Protein AF-A0A7J4S2J1-F1 (afdb_monomer)

Mean predicted aligned error: 14.47 Å

Radius of gyration: 23.22 Å; Cα contacts (8 Å, |Δi|>4): 327; chains: 1; bounding box: 45×34×64 Å

Structure (mmCIF, N/CA/C/O backbone):
data_AF-A0A7J4S2J1-F1
#
_entry.id   AF-A0A7J4S2J1-F1
#
loop_
_atom_site.group_PDB
_atom_site.id
_atom_site.type_symbol
_atom_site.label_atom_id
_atom_site.label_alt_id
_atom_site.label_comp_id
_atom_site.label_asym_id
_atom_site.label_entity_id
_atom_site.label_seq_id
_atom_site.pdbx_PDB_ins_code
_atom_site.Cartn_x
_atom_site.Cartn_y
_atom_site.Cartn_z
_atom_site.occupancy
_atom_site.B_iso_or_equiv
_atom_site.auth_seq_id
_atom_site.auth_comp_id
_atom_site.auth_asym_id
_atom_site.auth_atom_id
_atom_site.pdbx_PDB_model_num
ATOM 1 N N . SER A 1 1 ? 6.326 13.596 -25.723 1.00 47.34 1 SER A N 1
ATOM 2 C CA . SER A 1 1 ? 7.152 12.386 -25.537 1.00 47.34 1 SER A CA 1
ATOM 3 C C . SER A 1 1 ? 6.745 11.373 -26.594 1.00 47.34 1 SER A C 1
ATOM 5 O O . SER A 1 1 ? 5.550 11.258 -26.833 1.00 47.34 1 SER A O 1
ATOM 7 N N . GLY A 1 2 ? 7.698 10.746 -27.287 1.00 61.19 2 GLY A N 1
ATOM 8 C CA . GLY A 1 2 ? 7.455 9.818 -28.402 1.00 61.19 2 GLY A CA 1
ATOM 9 C C . GLY A 1 2 ? 8.085 8.447 -28.150 1.00 61.19 2 GLY A C 1
ATOM 10 O O . GLY A 1 2 ? 8.801 8.272 -27.164 1.00 61.19 2 GLY A O 1
ATOM 11 N N . PHE A 1 3 ? 7.822 7.493 -29.044 1.00 68.56 3 PHE A N 1
ATOM 12 C CA . PHE A 1 3 ? 8.439 6.166 -29.019 1.00 68.56 3 PHE A CA 1
ATOM 13 C C . PHE A 1 3 ? 9.968 6.290 -29.042 1.00 68.56 3 PHE A C 1
ATOM 15 O O . PHE A 1 3 ? 10.526 7.066 -29.821 1.00 68.56 3 PHE A O 1
ATOM 22 N N . LYS A 1 4 ? 10.647 5.558 -28.160 1.00 82.75 4 LYS A N 1
ATOM 23 C CA . LYS A 1 4 ? 12.107 5.535 -28.077 1.00 82.75 4 LYS A CA 1
ATOM 24 C C . LYS A 1 4 ? 12.566 4.081 -28.054 1.00 82.75 4 LYS A C 1
ATOM 26 O O . LYS A 1 4 ? 12.124 3.322 -27.200 1.00 82.75 4 LYS A O 1
ATOM 31 N N . GLU A 1 5 ? 13.498 3.747 -28.934 1.00 88.38 5 GLU A N 1
ATOM 32 C CA . GLU A 1 5 ? 14.041 2.398 -29.098 1.00 88.38 5 GLU A CA 1
ATOM 33 C C . GLU A 1 5 ? 15.490 2.329 -28.596 1.00 88.38 5 GLU A C 1
ATOM 35 O O . GLU A 1 5 ? 16.204 3.336 -28.542 1.00 88.38 5 GLU A O 1
ATOM 40 N N . SER A 1 6 ? 15.930 1.153 -28.157 1.00 90.69 6 SER A N 1
ATOM 41 C CA . SER A 1 6 ? 17.314 0.883 -27.755 1.00 90.69 6 SER A CA 1
ATOM 42 C C . SER A 1 6 ? 17.647 -0.567 -28.089 1.00 90.69 6 SER A C 1
ATOM 44 O O . SER A 1 6 ? 16.802 -1.442 -27.928 1.00 90.69 6 SER A O 1
ATOM 46 N N . ILE A 1 7 ? 18.858 -0.810 -28.592 1.00 92.44 7 ILE A N 1
ATOM 47 C CA . ILE A 1 7 ? 19.283 -2.113 -29.118 1.00 92.44 7 ILE A CA 1
ATOM 48 C C . ILE A 1 7 ? 20.546 -2.557 -28.382 1.00 92.44 7 ILE A C 1
ATOM 50 O O . ILE A 1 7 ? 21.471 -1.768 -28.203 1.00 92.44 7 ILE A O 1
ATOM 54 N N . GLY A 1 8 ? 20.590 -3.836 -28.007 1.00 92.81 8 GLY A N 1
ATOM 55 C CA . GLY A 1 8 ? 21.697 -4.443 -27.268 1.00 92.81 8 GLY A CA 1
ATOM 56 C C . GLY A 1 8 ? 21.463 -4.441 -25.757 1.00 92.81 8 GLY A C 1
ATOM 57 O O . GLY A 1 8 ? 20.899 -3.496 -25.211 1.00 92.81 8 GLY A O 1
ATOM 58 N N . SER A 1 9 ? 21.899 -5.511 -25.084 1.00 88.81 9 SER A N 1
ATOM 59 C CA . SER A 1 9 ? 21.662 -5.729 -23.648 1.00 88.81 9 SER A CA 1
ATOM 60 C C . SER A 1 9 ? 22.134 -4.561 -22.793 1.00 88.81 9 SER A C 1
ATOM 62 O O . SER A 1 9 ? 21.388 -4.097 -21.939 1.00 88.81 9 SER A O 1
ATOM 64 N N . ASP A 1 10 ? 23.336 -4.058 -23.062 1.00 92.62 10 ASP A N 1
ATOM 65 C CA . ASP A 1 10 ? 23.983 -3.052 -22.220 1.00 92.62 10 ASP A CA 1
ATOM 66 C C . ASP A 1 10 ? 23.285 -1.697 -22.359 1.00 92.62 10 ASP A C 1
ATOM 68 O O . ASP A 1 10 ? 23.007 -1.028 -21.369 1.00 92.62 10 ASP A O 1
ATOM 72 N N . ALA A 1 11 ? 22.917 -1.321 -23.588 1.00 89.81 11 ALA A N 1
ATOM 73 C CA . ALA A 1 11 ? 22.179 -0.089 -23.850 1.00 89.81 11 ALA A CA 1
ATOM 74 C C . ALA A 1 11 ? 20.754 -0.141 -23.279 1.00 89.81 11 ALA A C 1
ATOM 76 O O . ALA A 1 11 ? 20.254 0.861 -22.768 1.00 89.81 11 ALA A O 1
ATOM 77 N N . VAL A 1 12 ? 20.098 -1.304 -23.351 1.00 89.94 12 VAL A N 1
ATOM 78 C CA . VAL A 1 12 ? 18.770 -1.516 -22.760 1.00 89.94 12 VAL A CA 1
ATOM 79 C C . VAL A 1 12 ? 18.841 -1.474 -21.2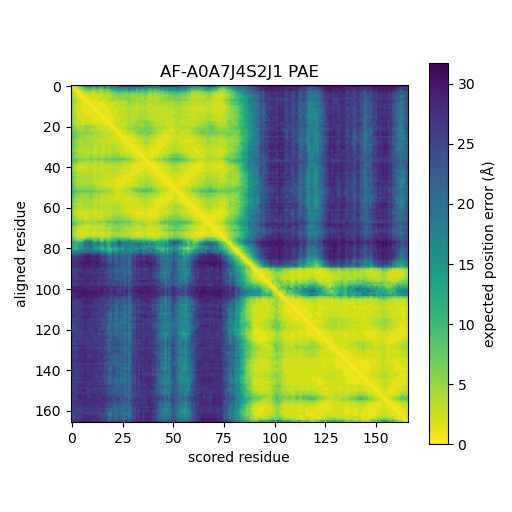31 1.00 89.94 12 VAL A C 1
ATOM 81 O O . VAL A 1 12 ? 18.017 -0.801 -20.617 1.00 89.94 12 VAL A O 1
ATOM 84 N N . ALA A 1 13 ? 19.832 -2.123 -20.616 1.00 89.00 13 ALA A N 1
ATOM 85 C CA . ALA A 1 13 ? 20.032 -2.114 -19.167 1.00 89.00 13 ALA A CA 1
ATOM 86 C C . ALA A 1 13 ? 20.345 -0.706 -18.643 1.00 89.00 13 ALA A C 1
ATOM 88 O O . ALA A 1 13 ? 19.628 -0.215 -17.779 1.00 89.00 13 ALA A O 1
ATOM 89 N N . ALA A 1 14 ? 21.317 -0.006 -19.239 1.00 88.56 14 ALA A N 1
ATOM 90 C CA . ALA A 1 14 ? 21.668 1.361 -18.847 1.00 88.56 14 ALA A CA 1
ATOM 91 C C . ALA A 1 14 ? 20.473 2.321 -18.961 1.00 88.56 14 ALA A C 1
ATOM 93 O O . ALA A 1 14 ? 20.292 3.233 -18.155 1.00 88.56 14 ALA A O 1
ATOM 94 N N . ARG A 1 15 ? 19.615 2.106 -19.962 1.00 87.06 15 ARG A N 1
ATOM 95 C CA . ARG A 1 15 ? 18.384 2.873 -20.114 1.00 87.06 15 ARG A CA 1
ATOM 96 C C . ARG A 1 15 ? 17.371 2.577 -19.012 1.00 87.06 15 ARG A C 1
ATOM 98 O O . ARG A 1 15 ? 16.774 3.520 -18.500 1.00 87.06 15 ARG A O 1
ATOM 105 N N . LEU A 1 16 ? 17.164 1.305 -18.679 1.00 84.44 16 LEU A N 1
ATOM 106 C CA . LEU A 1 16 ? 16.294 0.902 -17.574 1.00 84.44 16 LEU A CA 1
ATOM 107 C C . LEU A 1 16 ? 16.788 1.510 -16.257 1.00 84.44 16 LEU A C 1
ATOM 109 O O . LEU A 1 16 ? 16.002 2.120 -15.544 1.00 84.44 16 LEU A O 1
ATOM 113 N N . GLU A 1 17 ? 18.090 1.422 -15.986 1.00 85.56 17 GLU A N 1
ATOM 114 C CA . GLU A 1 17 ? 18.735 2.020 -14.812 1.00 85.56 17 GLU A CA 1
ATOM 115 C C . GLU A 1 17 ? 18.543 3.541 -14.761 1.00 85.56 17 GLU A C 1
ATOM 117 O O . GLU A 1 17 ? 18.239 4.085 -13.704 1.00 85.56 17 GLU A O 1
ATOM 122 N N . SER A 1 18 ? 18.640 4.230 -15.905 1.00 86.12 18 SER A N 1
ATOM 123 C CA . SER A 1 18 ? 18.487 5.691 -15.962 1.00 86.12 18 SER A CA 1
ATOM 124 C C . SER A 1 18 ? 17.121 6.204 -15.502 1.00 86.12 18 SER A C 1
ATOM 126 O O . SER A 1 18 ? 17.018 7.364 -15.117 1.00 86.12 18 SER A O 1
ATOM 128 N N . TRP A 1 19 ? 16.074 5.373 -15.537 1.00 82.56 19 TRP A N 1
ATOM 129 C CA . TRP A 1 19 ? 14.754 5.772 -15.044 1.00 82.56 19 TRP A CA 1
ATOM 130 C C . TRP A 1 19 ? 14.664 5.818 -13.527 1.00 82.56 19 TRP A C 1
ATOM 132 O O . TRP A 1 19 ? 13.828 6.542 -13.013 1.00 82.56 19 TRP A O 1
ATOM 142 N N . PHE A 1 20 ? 15.538 5.087 -12.841 1.00 83.12 20 PHE A N 1
ATOM 143 C CA . PHE A 1 20 ? 15.579 4.993 -11.384 1.00 83.12 20 PHE A CA 1
ATOM 144 C C . PHE A 1 20 ? 16.738 5.803 -10.791 1.00 83.12 20 PHE A C 1
ATOM 146 O O . PHE A 1 20 ? 17.037 5.685 -9.608 1.00 83.12 20 PHE A O 1
ATOM 153 N N . ALA A 1 21 ? 17.432 6.600 -11.611 1.00 83.62 21 ALA A N 1
ATOM 154 C CA . ALA A 1 21 ? 18.676 7.262 -11.228 1.00 83.62 21 ALA A CA 1
ATOM 155 C C . ALA A 1 21 ? 18.498 8.366 -10.171 1.00 83.62 21 ALA A C 1
ATOM 157 O O . ALA A 1 21 ? 19.474 8.749 -9.531 1.00 83.62 21 ALA A O 1
ATOM 158 N N . GLU A 1 22 ? 17.280 8.889 -10.009 1.00 82.69 22 GLU A N 1
ATOM 159 C CA . GLU A 1 22 ? 16.962 9.912 -9.005 1.00 82.69 22 GLU A CA 1
ATOM 160 C C . GLU A 1 22 ? 16.615 9.307 -7.634 1.00 82.69 22 GLU A C 1
ATOM 162 O O . GLU A 1 22 ? 16.720 9.996 -6.620 1.00 82.69 22 GLU A O 1
ATOM 167 N N . ALA A 1 23 ? 16.256 8.019 -7.583 1.00 85.00 23 ALA A N 1
ATOM 168 C CA . ALA A 1 23 ? 15.966 7.322 -6.338 1.00 85.00 23 ALA A CA 1
ATOM 169 C C . ALA A 1 23 ? 17.267 6.977 -5.589 1.00 85.00 23 ALA A C 1
ATOM 171 O O . ALA A 1 23 ? 18.216 6.437 -6.158 1.00 85.00 23 ALA A O 1
ATOM 172 N N . GLU A 1 24 ? 17.301 7.228 -4.279 1.00 89.62 24 GLU A N 1
ATOM 173 C CA . GLU A 1 24 ? 18.374 6.745 -3.399 1.00 89.62 24 GLU A CA 1
ATOM 174 C C . GLU A 1 24 ? 18.262 5.228 -3.190 1.00 89.62 24 GLU A C 1
ATOM 176 O O . GLU A 1 24 ? 19.262 4.518 -3.046 1.00 89.62 24 GLU A O 1
ATOM 181 N N . ARG A 1 25 ? 17.027 4.715 -3.165 1.00 87.44 25 ARG A N 1
ATOM 182 C CA . ARG A 1 25 ? 16.739 3.299 -2.947 1.00 87.44 25 ARG A CA 1
ATOM 183 C C . ARG A 1 25 ? 15.556 2.850 -3.788 1.00 87.44 25 ARG A C 1
ATOM 185 O O . ARG A 1 25 ? 14.534 3.520 -3.827 1.00 87.44 25 ARG A O 1
ATOM 192 N N . LEU A 1 26 ? 15.685 1.660 -4.365 1.00 87.31 26 LEU A N 1
ATOM 193 C CA . LEU A 1 26 ? 14.640 0.986 -5.128 1.00 87.31 26 LEU A CA 1
ATOM 194 C C . LEU A 1 26 ? 14.347 -0.383 -4.501 1.00 87.31 26 LEU A C 1
ATOM 196 O O . LEU A 1 26 ? 15.219 -1.256 -4.480 1.00 87.31 26 LEU A O 1
ATOM 200 N N . THR A 1 27 ? 13.122 -0.596 -4.023 1.00 87.88 27 THR A N 1
ATOM 201 C CA . THR A 1 27 ? 12.689 -1.878 -3.444 1.00 87.88 27 THR A CA 1
ATOM 202 C C . THR A 1 27 ? 11.652 -2.545 -4.339 1.00 87.88 27 THR A C 1
ATOM 204 O O . THR A 1 27 ? 10.629 -1.955 -4.666 1.00 87.88 27 THR A O 1
ATOM 207 N N . VAL A 1 28 ? 11.855 -3.814 -4.706 1.00 89.25 28 VAL A N 1
ATOM 208 C CA . VAL A 1 28 ? 10.821 -4.587 -5.418 1.00 89.25 28 VAL A CA 1
ATOM 209 C C . VAL A 1 28 ? 9.747 -5.037 -4.426 1.00 89.25 28 VAL A C 1
ATOM 211 O O . VAL A 1 28 ? 9.976 -5.944 -3.629 1.00 89.25 28 VAL A O 1
ATOM 214 N N . VAL A 1 29 ? 8.557 -4.445 -4.517 1.00 88.62 29 VAL A N 1
ATOM 215 C CA . VAL A 1 29 ? 7.400 -4.759 -3.662 1.00 88.62 29 VAL A CA 1
ATOM 216 C C . VAL A 1 29 ? 6.671 -6.005 -4.155 1.00 88.62 29 VAL A C 1
ATOM 218 O O . VAL A 1 29 ? 6.260 -6.862 -3.374 1.00 88.62 29 VAL A O 1
ATOM 221 N N . SER A 1 30 ? 6.489 -6.129 -5.471 1.00 85.75 30 SER A N 1
ATOM 222 C CA . SER A 1 30 ? 5.849 -7.305 -6.059 1.00 85.75 30 SER A CA 1
ATOM 223 C C . SER A 1 30 ? 6.325 -7.558 -7.481 1.00 85.75 30 SER A C 1
ATOM 225 O O . SER A 1 30 ? 6.736 -6.639 -8.189 1.00 85.75 30 SER A O 1
ATOM 227 N N . LYS A 1 31 ? 6.246 -8.821 -7.902 1.00 92.06 31 LYS A N 1
ATOM 228 C CA . LYS A 1 31 ? 6.533 -9.247 -9.270 1.00 92.06 31 LYS A CA 1
ATOM 229 C C . LYS A 1 31 ? 5.529 -10.296 -9.716 1.00 92.06 31 LYS A C 1
ATOM 231 O O . LYS A 1 31 ? 5.184 -11.198 -8.950 1.00 92.06 31 LYS A O 1
ATOM 236 N N . LYS A 1 32 ? 5.092 -10.204 -10.965 1.00 92.19 32 LYS A N 1
ATOM 237 C CA . LYS A 1 32 ? 4.205 -11.177 -11.596 1.00 92.19 32 LYS A CA 1
ATOM 238 C C . LYS A 1 32 ? 4.668 -11.434 -13.019 1.00 92.19 32 LYS A C 1
ATOM 240 O O . LYS A 1 32 ? 4.985 -10.509 -13.755 1.00 92.19 32 LYS A O 1
ATOM 245 N N . VAL A 1 33 ? 4.675 -12.703 -13.404 1.00 94.81 33 VAL A N 1
ATOM 246 C CA . VAL A 1 33 ? 4.931 -13.125 -14.781 1.00 94.81 33 VAL A CA 1
ATOM 247 C C . VAL A 1 33 ? 3.707 -13.882 -15.266 1.00 94.81 33 VAL A C 1
ATOM 249 O O . VAL A 1 33 ? 3.167 -14.728 -14.554 1.00 94.81 33 VAL A O 1
ATOM 252 N N . SER A 1 34 ? 3.239 -13.548 -16.461 1.00 94.62 34 SER A N 1
ATOM 253 C CA . SER A 1 34 ? 2.116 -14.220 -17.113 1.00 94.62 34 SER A CA 1
ATOM 254 C C . SER A 1 34 ? 2.352 -14.308 -18.615 1.00 94.62 34 SER A C 1
ATOM 256 O O . SER A 1 34 ? 3.123 -13.529 -19.165 1.00 94.62 34 SER A O 1
ATOM 258 N N . HIS A 1 35 ? 1.700 -15.255 -19.281 1.00 93.19 35 HIS A N 1
ATOM 259 C CA . HIS A 1 35 ? 1.719 -15.332 -20.739 1.00 93.19 35 HIS A CA 1
ATOM 260 C C . HIS A 1 35 ? 0.606 -14.469 -21.329 1.00 93.19 35 HIS A C 1
ATOM 262 O O . HIS A 1 35 ? -0.532 -14.510 -20.859 1.00 93.19 35 HIS A O 1
ATOM 268 N N . VAL A 1 36 ? 0.933 -13.725 -22.383 1.00 91.19 36 VAL A N 1
ATOM 269 C CA . VAL A 1 36 ? -0.030 -13.031 -23.238 1.00 91.19 36 VAL A CA 1
ATOM 270 C C . VAL A 1 36 ? 0.313 -13.406 -24.672 1.00 91.19 36 VAL A C 1
ATOM 272 O O . VAL A 1 36 ? 1.273 -12.891 -25.240 1.00 91.19 36 VAL A O 1
ATOM 275 N N . SER A 1 37 ? -0.454 -14.345 -25.234 1.00 90.38 37 SER A N 1
ATOM 276 C CA . SER A 1 37 ? -0.109 -15.010 -26.497 1.00 90.38 37 SER A CA 1
ATOM 277 C C . SER A 1 37 ? 1.278 -15.682 -26.402 1.00 90.38 37 SER A C 1
ATOM 279 O O . SER A 1 37 ? 1.551 -16.435 -25.468 1.00 90.38 37 SER A O 1
ATOM 281 N N . ASP A 1 38 ? 2.150 -15.396 -27.356 1.00 89.75 38 ASP A N 1
ATOM 282 C CA . ASP A 1 38 ? 3.527 -15.843 -27.528 1.00 89.75 38 ASP A CA 1
ATOM 283 C C . ASP A 1 38 ? 4.544 -15.015 -26.725 1.00 89.75 38 ASP A C 1
ATOM 285 O O . ASP A 1 38 ? 5.741 -15.294 -26.763 1.00 89.75 38 ASP A O 1
ATOM 289 N N . ARG 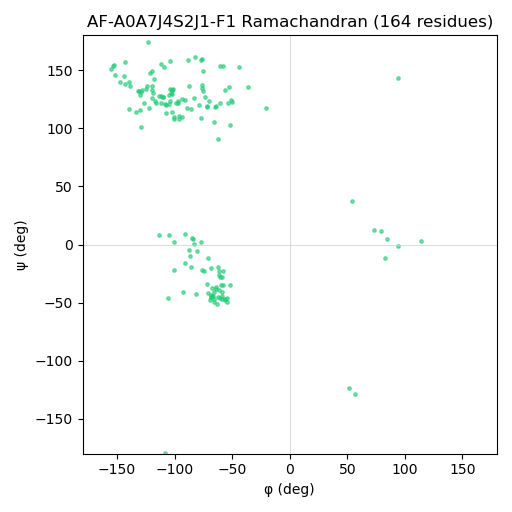A 1 39 ? 4.082 -14.016 -25.964 1.00 94.31 39 ARG A N 1
ATOM 290 C CA . ARG A 1 39 ? 4.931 -13.106 -25.188 1.00 94.31 39 ARG A CA 1
ATOM 291 C C . ARG A 1 39 ? 4.765 -13.315 -23.689 1.00 94.31 39 ARG A C 1
ATOM 293 O O . ARG A 1 39 ? 3.718 -13.755 -23.206 1.00 94.31 39 ARG A O 1
ATOM 300 N N . LEU A 1 40 ? 5.795 -12.949 -22.932 1.00 95.19 40 LEU A N 1
ATOM 301 C CA . LEU A 1 40 ? 5.710 -12.844 -21.479 1.00 95.19 40 LEU A CA 1
ATOM 302 C C . LEU A 1 40 ? 5.310 -11.427 -21.088 1.00 95.19 40 LEU A C 1
ATOM 304 O O . LEU A 1 40 ? 6.009 -10.480 -21.425 1.00 95.19 40 LEU A O 1
ATOM 308 N N . ARG A 1 41 ? 4.235 -11.278 -20.319 1.00 93.94 41 ARG A N 1
ATOM 309 C CA . ARG A 1 41 ? 3.974 -10.063 -19.551 1.00 93.94 41 ARG A CA 1
ATOM 310 C C . ARG A 1 41 ? 4.696 -10.172 -18.214 1.00 93.94 41 ARG A C 1
ATOM 312 O O . ARG A 1 41 ? 4.369 -11.045 -17.404 1.00 93.94 41 ARG A O 1
ATOM 319 N N . VAL A 1 42 ? 5.651 -9.283 -17.990 1.00 93.44 42 VAL A N 1
ATOM 320 C CA . VAL A 1 42 ? 6.371 -9.115 -16.730 1.00 93.44 42 VAL A CA 1
ATOM 321 C C . VAL A 1 42 ? 5.890 -7.823 -16.089 1.00 93.44 42 VAL A C 1
ATOM 323 O O . VAL A 1 42 ? 6.009 -6.754 -16.675 1.00 93.44 42 VAL A O 1
ATOM 326 N N . GLN A 1 43 ? 5.335 -7.942 -14.891 1.00 91.69 43 GLN A N 1
ATOM 327 C CA . GLN A 1 43 ? 4.746 -6.836 -14.156 1.00 91.69 43 GLN A CA 1
ATOM 328 C C . GLN A 1 43 ? 5.490 -6.680 -12.830 1.00 91.69 43 GLN A C 1
ATOM 330 O O . GLN A 1 43 ? 5.616 -7.648 -12.071 1.00 91.69 43 GLN A O 1
ATOM 335 N N . TYR A 1 44 ? 5.987 -5.478 -12.560 1.00 88.94 44 TYR A N 1
ATOM 336 C CA . TYR A 1 44 ? 6.695 -5.136 -11.330 1.00 88.94 44 TYR A CA 1
ATOM 337 C C . TYR A 1 44 ? 5.977 -4.019 -10.585 1.00 88.94 44 TYR A C 1
ATOM 339 O O . TYR A 1 44 ? 5.374 -3.140 -11.197 1.00 88.94 44 TYR A O 1
ATOM 347 N N . ARG A 1 45 ? 6.090 -4.045 -9.256 1.00 88.88 45 ARG A N 1
ATOM 348 C CA . ARG A 1 45 ? 5.879 -2.867 -8.416 1.00 88.88 45 ARG A CA 1
ATOM 349 C C . ARG A 1 45 ? 7.153 -2.543 -7.663 1.00 88.88 45 ARG A C 1
ATOM 351 O O . ARG A 1 45 ? 7.706 -3.444 -7.023 1.00 88.88 45 ARG A O 1
ATOM 358 N N . PHE A 1 46 ? 7.565 -1.288 -7.724 1.00 87.44 46 PHE A N 1
ATOM 359 C CA . PHE A 1 46 ? 8.739 -0.762 -7.046 1.00 87.44 46 PHE A CA 1
ATOM 360 C C . PHE A 1 46 ? 8.333 0.321 -6.056 1.00 87.44 46 PHE A C 1
ATOM 362 O O . PHE A 1 46 ? 7.430 1.090 -6.357 1.00 87.44 46 PHE A O 1
ATOM 369 N N . ASP A 1 47 ? 8.999 0.361 -4.912 1.00 86.62 47 ASP A N 1
ATOM 370 C CA . ASP A 1 47 ? 8.983 1.500 -4.000 1.00 86.62 47 ASP A CA 1
ATOM 371 C C . ASP A 1 47 ? 10.296 2.262 -4.188 1.00 86.62 47 ASP A C 1
ATOM 373 O O . ASP A 1 47 ? 11.380 1.700 -3.975 1.00 86.62 47 ASP A O 1
ATOM 377 N N . GLU A 1 48 ? 10.195 3.488 -4.689 1.00 86.56 48 GLU A N 1
ATOM 378 C CA . GLU A 1 48 ? 11.311 4.408 -4.882 1.00 86.56 48 GLU A CA 1
ATOM 379 C C . GLU A 1 48 ? 11.378 5.357 -3.701 1.00 86.56 48 GLU A C 1
ATOM 381 O O . GLU A 1 48 ? 10.420 6.074 -3.449 1.00 86.56 48 GLU A O 1
ATOM 386 N N . HIS A 1 49 ? 12.507 5.380 -2.996 1.00 83.12 49 HIS A N 1
ATOM 387 C CA . HIS A 1 49 ? 12.765 6.377 -1.961 1.00 83.12 49 HIS A CA 1
ATOM 388 C C . HIS A 1 49 ? 13.740 7.424 -2.475 1.00 83.12 49 HIS A C 1
ATOM 390 O O . HIS A 1 49 ? 14.797 7.081 -3.020 1.00 83.12 49 HIS A O 1
ATOM 396 N N . TYR A 1 50 ? 13.411 8.686 -2.228 1.00 82.94 50 TYR A N 1
ATOM 397 C CA . TYR A 1 50 ? 14.189 9.838 -2.659 1.00 82.94 50 TYR A CA 1
ATOM 398 C C . TYR A 1 50 ? 14.977 10.459 -1.492 1.00 82.94 50 TYR A C 1
ATOM 400 O O . TYR A 1 50 ? 14.621 10.272 -0.325 1.00 82.94 50 TYR A O 1
ATOM 408 N N . PRO A 1 51 ? 16.058 11.212 -1.778 1.00 79.06 51 PRO A N 1
ATOM 409 C CA . PRO A 1 51 ? 16.914 11.798 -0.740 1.00 79.06 51 PRO A CA 1
ATOM 410 C C . PRO A 1 51 ? 16.231 12.810 0.196 1.00 79.06 51 PRO A C 1
ATOM 412 O O . PRO A 1 51 ? 16.763 13.120 1.262 1.00 79.06 51 PRO A O 1
ATOM 415 N N . ASP A 1 52 ? 15.091 13.375 -0.203 1.00 77.12 52 ASP A N 1
ATOM 416 C CA . ASP A 1 52 ? 14.282 14.293 0.612 1.00 77.12 52 ASP A CA 1
ATOM 417 C C . ASP A 1 52 ? 13.383 13.571 1.631 1.00 77.12 52 ASP A C 1
ATOM 419 O O . ASP A 1 52 ? 12.795 14.219 2.500 1.00 77.12 52 ASP A O 1
ATOM 423 N N . GLY A 1 53 ? 13.350 12.236 1.584 1.00 72.69 53 GLY A N 1
ATOM 424 C CA . GLY A 1 53 ? 12.545 11.385 2.450 1.00 72.69 53 GLY A CA 1
ATOM 425 C C . GLY A 1 53 ? 11.189 11.001 1.860 1.00 72.69 53 GLY A C 1
ATOM 426 O O . GLY A 1 53 ? 10.472 10.235 2.509 1.00 72.69 53 GLY A O 1
ATOM 427 N N . ASP A 1 54 ? 10.847 11.481 0.662 1.00 74.69 54 ASP A N 1
ATOM 428 C CA . ASP A 1 54 ? 9.631 11.077 -0.038 1.00 74.69 54 ASP A CA 1
ATOM 429 C C . ASP A 1 54 ? 9.776 9.680 -0.667 1.00 74.69 54 ASP A C 1
ATOM 431 O O . ASP A 1 54 ? 10.879 9.156 -0.870 1.00 74.69 54 ASP A O 1
ATOM 435 N N . SER A 1 55 ? 8.631 9.055 -0.958 1.00 79.38 55 SER A N 1
ATOM 436 C CA . SER A 1 55 ? 8.570 7.745 -1.603 1.00 79.38 55 SER A CA 1
ATOM 437 C C . SER A 1 55 ? 7.408 7.599 -2.577 1.00 79.38 55 SER A C 1
ATOM 439 O O . SER A 1 55 ? 6.301 8.080 -2.316 1.00 79.38 55 SER A O 1
ATOM 441 N N . GLU A 1 56 ? 7.630 6.861 -3.664 1.00 79.44 56 GLU A N 1
ATOM 442 C CA . GLU A 1 56 ? 6.623 6.605 -4.693 1.00 79.44 56 GLU A CA 1
ATOM 443 C C . GLU A 1 56 ? 6.524 5.118 -5.076 1.00 79.44 56 GLU A C 1
ATOM 445 O O . GLU A 1 56 ? 7.516 4.456 -5.378 1.00 79.44 56 GLU A O 1
ATOM 450 N N . LEU A 1 57 ? 5.287 4.598 -5.126 1.00 81.06 57 LEU A N 1
ATOM 451 C CA . LEU A 1 57 ? 4.994 3.260 -5.646 1.00 81.06 57 LEU A CA 1
ATOM 452 C C . LEU A 1 57 ? 4.732 3.339 -7.139 1.00 81.06 57 LEU A C 1
ATOM 454 O O . LEU A 1 5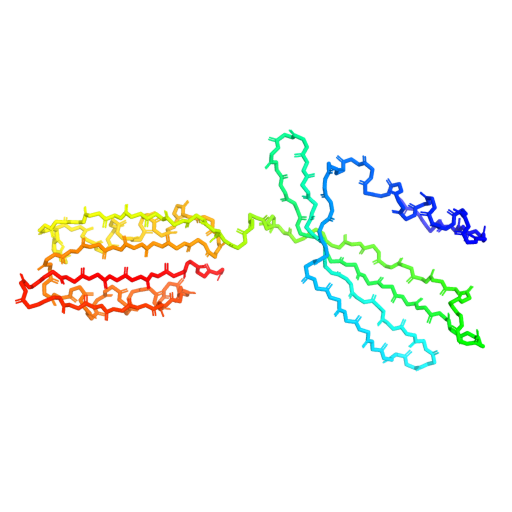7 ? 3.728 3.890 -7.608 1.00 81.06 57 LEU A O 1
ATOM 458 N N . ILE A 1 58 ? 5.604 2.669 -7.870 1.00 83.94 58 ILE A N 1
ATOM 459 C CA . ILE A 1 58 ? 5.590 2.629 -9.319 1.00 83.94 58 ILE A CA 1
ATOM 460 C C . ILE A 1 58 ? 5.173 1.232 -9.771 1.00 83.94 58 ILE A C 1
ATOM 462 O O . ILE A 1 58 ? 5.776 0.237 -9.373 1.00 83.94 58 ILE A O 1
ATOM 466 N N . GLU A 1 59 ? 4.151 1.135 -10.627 1.00 85.50 59 GLU A N 1
ATOM 467 C CA . GLU A 1 59 ? 3.805 -0.114 -11.317 1.00 85.50 59 GLU A CA 1
ATOM 468 C C . GLU A 1 59 ? 4.300 -0.075 -12.762 1.00 85.50 59 GLU A C 1
ATOM 470 O O . GLU A 1 59 ? 4.023 0.877 -13.485 1.00 85.50 59 GLU A O 1
ATOM 475 N N . GLN A 1 60 ? 5.008 -1.120 -13.191 1.00 86.88 60 GLN A N 1
ATOM 476 C CA . GLN A 1 60 ? 5.588 -1.233 -14.525 1.00 86.88 60 GLN A CA 1
ATOM 477 C C . GLN A 1 60 ? 5.126 -2.518 -15.218 1.00 86.88 60 GLN A C 1
ATOM 479 O O . GLN A 1 60 ? 5.199 -3.600 -14.633 1.00 86.88 60 GLN A O 1
ATOM 484 N N . ASP A 1 61 ? 4.718 -2.399 -16.484 1.00 89.81 61 ASP A N 1
ATOM 485 C CA . ASP A 1 61 ? 4.347 -3.512 -17.357 1.00 89.81 61 ASP A CA 1
ATOM 486 C C . ASP A 1 61 ? 5.287 -3.609 -18.567 1.00 89.81 61 ASP A C 1
ATOM 488 O O . ASP A 1 61 ? 5.415 -2.681 -19.370 1.00 89.81 61 ASP A O 1
ATOM 492 N N . ALA A 1 62 ? 5.911 -4.776 -18.723 1.00 91.12 62 ALA A N 1
ATOM 493 C CA . ALA A 1 62 ? 6.771 -5.117 -19.846 1.00 91.12 62 ALA A CA 1
ATOM 494 C C . ALA A 1 62 ? 6.220 -6.329 -20.600 1.00 91.12 62 ALA A C 1
ATOM 496 O O . ALA A 1 62 ? 5.846 -7.332 -19.990 1.00 91.12 62 ALA A O 1
ATOM 497 N N . TYR A 1 63 ? 6.230 -6.269 -21.928 1.00 93.31 63 TYR A N 1
ATOM 498 C CA . TYR A 1 63 ? 5.949 -7.411 -22.791 1.00 93.31 63 TYR A CA 1
ATOM 499 C C . TYR A 1 63 ? 7.239 -7.880 -23.449 1.00 93.31 63 TYR A C 1
ATOM 501 O O . TYR A 1 63 ? 7.813 -7.197 -24.295 1.00 93.31 63 TYR A O 1
ATOM 509 N N . CYS A 1 64 ? 7.682 -9.077 -23.098 1.00 94.88 64 CYS A N 1
ATOM 510 C CA . CYS A 1 64 ? 8.946 -9.634 -23.545 1.00 94.88 64 CYS A CA 1
ATOM 511 C C . CYS A 1 64 ? 8.720 -10.699 -24.622 1.00 94.88 64 CYS A C 1
ATOM 513 O O . CYS A 1 64 ? 7.929 -11.625 -24.420 1.00 94.88 64 CYS A O 1
ATOM 515 N N . GLY A 1 65 ? 9.422 -10.580 -25.748 1.00 95.44 65 GLY A N 1
ATOM 516 C CA . GLY A 1 65 ? 9.647 -11.705 -26.653 1.00 95.44 65 GLY A CA 1
ATOM 517 C C . GLY A 1 65 ? 10.715 -12.623 -26.063 1.00 95.44 65 GLY A C 1
ATOM 518 O O . GLY A 1 65 ? 11.699 -12.144 -25.491 1.00 95.44 65 GLY A O 1
ATOM 519 N N . VAL A 1 66 ? 10.490 -13.936 -26.134 1.00 93.31 66 VAL A N 1
ATOM 520 C CA . VAL A 1 66 ? 11.429 -14.936 -25.615 1.00 93.31 66 VAL A CA 1
ATOM 521 C C . VAL A 1 66 ? 11.765 -15.945 -26.698 1.00 93.31 66 VAL A C 1
ATOM 523 O O . VAL A 1 66 ? 10.897 -16.682 -27.165 1.00 93.31 66 VAL A O 1
ATOM 526 N N . ARG A 1 67 ? 13.053 -16.057 -27.014 1.00 93.00 67 ARG A N 1
ATOM 527 C CA . ARG A 1 67 ? 13.594 -17.039 -27.951 1.00 93.00 67 ARG A CA 1
ATOM 528 C C . ARG A 1 67 ? 14.751 -17.774 -27.296 1.00 93.00 67 ARG A C 1
ATOM 530 O O . ARG A 1 67 ? 15.629 -17.164 -26.695 1.00 93.00 67 ARG A O 1
ATOM 537 N N . GLU A 1 68 ? 14.734 -19.105 -27.385 1.00 92.06 68 GLU A N 1
ATOM 538 C CA . GLU A 1 68 ? 15.789 -19.970 -26.822 1.00 92.06 68 GLU A CA 1
ATOM 539 C C . GLU A 1 68 ? 16.056 -19.705 -25.324 1.00 92.06 68 GLU A C 1
ATOM 541 O O . GLU A 1 68 ? 17.192 -19.723 -24.855 1.00 92.06 68 GLU A O 1
ATOM 546 N N . GLY A 1 69 ? 14.992 -19.427 -24.561 1.00 88.12 69 GLY A N 1
ATOM 547 C CA . GLY A 1 69 ? 15.075 -19.161 -23.121 1.00 88.12 69 GLY A CA 1
ATOM 548 C C . GLY A 1 69 ? 15.672 -17.799 -22.754 1.00 88.12 69 GLY A C 1
ATOM 549 O O . GLY A 1 69 ? 15.993 -17.576 -21.588 1.00 88.12 69 GLY A O 1
ATOM 550 N N . ARG A 1 70 ? 15.830 -16.886 -23.719 1.00 90.81 70 ARG A N 1
ATOM 551 C CA . ARG A 1 70 ? 16.346 -15.529 -23.511 1.00 90.81 70 ARG A CA 1
ATOM 552 C C . ARG A 1 70 ? 15.336 -14.494 -23.973 1.00 90.81 70 ARG A C 1
ATOM 554 O O . ARG A 1 70 ? 14.619 -14.721 -24.940 1.00 90.81 70 ARG A O 1
ATOM 561 N N . ILE A 1 71 ? 15.315 -13.353 -23.293 1.00 92.88 71 ILE A N 1
ATOM 562 C CA . ILE A 1 71 ? 14.543 -12.192 -23.733 1.00 92.88 71 ILE A CA 1
ATOM 563 C C . ILE A 1 71 ? 15.245 -11.598 -24.962 1.00 92.88 71 ILE A C 1
ATOM 565 O O . ILE A 1 71 ? 16.410 -11.214 -24.864 1.00 92.88 71 ILE A O 1
ATOM 569 N N . ASP A 1 72 ? 14.561 -11.555 -26.107 1.00 94.06 72 ASP A N 1
ATOM 570 C CA . ASP A 1 72 ? 15.080 -10.969 -27.357 1.00 94.06 72 ASP A CA 1
ATOM 571 C C . ASP A 1 72 ? 14.541 -9.559 -27.634 1.00 94.06 72 ASP A C 1
ATOM 573 O O . ASP A 1 72 ? 15.174 -8.784 -28.349 1.00 94.06 72 ASP A O 1
ATOM 577 N N . SER A 1 73 ? 13.403 -9.216 -27.034 1.00 93.44 73 SER A N 1
ATOM 578 C CA . SER A 1 73 ? 12.715 -7.943 -27.215 1.00 93.44 73 SER A CA 1
ATOM 579 C C . SER A 1 73 ? 11.928 -7.591 -25.958 1.00 93.44 73 SER A C 1
ATOM 581 O O . SER A 1 73 ? 11.407 -8.472 -25.271 1.00 93.44 73 SER A O 1
ATOM 583 N N . ILE A 1 74 ? 11.849 -6.297 -25.648 1.00 92.38 74 ILE A N 1
ATOM 584 C CA . ILE A 1 74 ? 11.085 -5.758 -24.521 1.00 92.38 74 ILE A CA 1
ATOM 585 C C . ILE A 1 74 ? 10.288 -4.564 -25.035 1.00 92.38 74 ILE A C 1
ATOM 587 O O . ILE A 1 74 ? 10.869 -3.542 -25.390 1.00 92.38 74 ILE A O 1
ATOM 591 N N . ASP A 1 75 ? 8.964 -4.686 -25.033 1.00 90.56 75 ASP A N 1
ATOM 592 C CA . ASP A 1 75 ? 8.056 -3.556 -25.201 1.00 90.56 75 ASP A CA 1
ATOM 593 C C . ASP A 1 75 ? 7.632 -3.084 -23.818 1.00 90.56 75 ASP A C 1
ATOM 595 O O . ASP A 1 75 ? 6.872 -3.762 -23.120 1.00 90.56 75 ASP A O 1
ATOM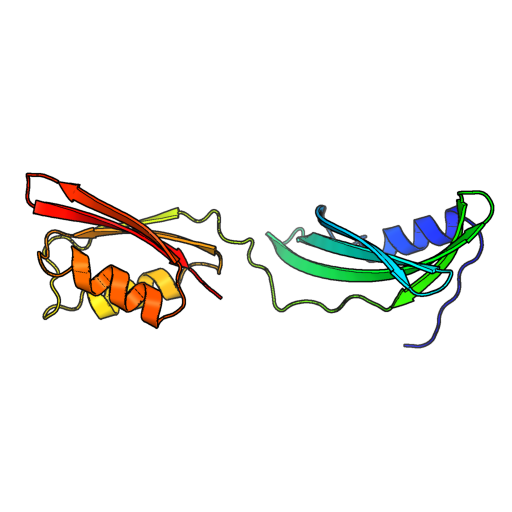 599 N N . LEU A 1 76 ? 8.150 -1.929 -23.411 1.00 81.62 76 LEU A N 1
ATOM 600 C CA . LEU A 1 76 ? 7.804 -1.348 -22.130 1.00 81.62 76 LEU A CA 1
ATOM 601 C C . LEU A 1 76 ? 6.714 -0.294 -22.269 1.00 81.62 76 LEU A C 1
ATOM 603 O O . LEU A 1 76 ? 6.876 0.706 -22.971 1.00 81.62 76 LEU A O 1
ATOM 607 N N . LEU A 1 77 ? 5.625 -0.501 -21.539 1.00 68.50 77 LEU A N 1
ATOM 608 C CA . LEU A 1 77 ? 4.515 0.431 -21.449 1.00 68.50 77 LEU A CA 1
ATOM 609 C C . LEU A 1 77 ? 4.687 1.181 -20.125 1.00 68.50 77 LEU A C 1
ATOM 611 O O . LEU A 1 77 ? 4.585 0.578 -19.063 1.00 68.50 77 LEU A O 1
ATOM 615 N N . CYS A 1 78 ? 5.067 2.458 -20.198 1.00 64.88 78 CYS A N 1
ATOM 616 C CA . CYS A 1 78 ? 5.466 3.273 -19.047 1.00 64.88 78 CYS A CA 1
ATOM 617 C C . CYS A 1 78 ? 4.577 3.141 -17.803 1.00 64.88 78 CYS A C 1
ATOM 619 O O . CYS A 1 78 ? 3.369 2.917 -17.867 1.00 64.88 78 CYS A O 1
ATOM 621 N N . SER A 1 79 ? 5.242 3.392 -16.682 1.00 54.91 79 SER A N 1
ATOM 622 C CA . SER A 1 79 ? 4.776 3.281 -15.319 1.00 54.91 79 SER A CA 1
ATOM 623 C C . SER A 1 79 ? 3.752 4.351 -14.950 1.00 54.91 79 SER A C 1
ATOM 625 O O . SER A 1 79 ? 4.014 5.551 -15.049 1.00 54.91 79 SER A O 1
ATOM 627 N N . GLY A 1 80 ? 2.580 3.920 -14.497 1.00 53.56 80 GLY A N 1
ATOM 628 C CA . GLY A 1 80 ? 1.675 4.809 -13.783 1.00 53.56 80 GLY A CA 1
ATOM 629 C C . GLY A 1 80 ? 2.233 5.053 -12.386 1.00 53.56 80 GLY A C 1
ATOM 630 O O . GLY A 1 80 ? 2.515 4.093 -11.669 1.00 53.56 80 GLY A O 1
ATOM 631 N N . HIS A 1 81 ? 2.375 6.319 -12.001 1.00 56.03 81 HIS A N 1
ATOM 632 C CA . HIS A 1 81 ? 2.570 6.673 -10.600 1.00 56.03 81 HIS A CA 1
ATOM 633 C C . HIS A 1 81 ? 1.233 6.444 -9.904 1.00 56.03 81 HIS A C 1
ATOM 635 O O . HIS A 1 81 ? 0.216 7.040 -10.280 1.00 56.03 81 HIS A O 1
ATOM 641 N N . LEU A 1 82 ? 1.204 5.538 -8.934 1.00 53.94 82 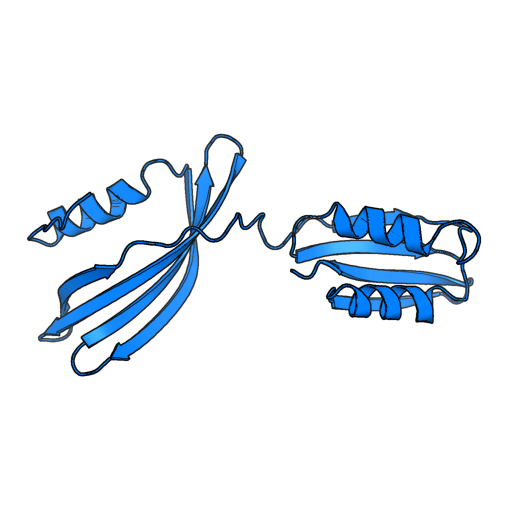LEU A N 1
ATOM 642 C CA . LEU A 1 82 ? 0.069 5.469 -8.028 1.00 53.94 82 LEU A CA 1
ATOM 643 C C . LEU A 1 82 ? 0.215 6.658 -7.066 1.00 53.94 82 LEU A C 1
ATOM 645 O O . LEU A 1 82 ? 1.322 6.864 -6.570 1.00 53.94 82 LEU A O 1
ATOM 649 N N . PRO A 1 83 ? -0.835 7.470 -6.817 1.00 44.47 83 PRO A N 1
ATOM 650 C CA . PRO A 1 83 ? -0.741 8.556 -5.847 1.00 44.47 83 PRO A CA 1
ATOM 651 C C . PRO A 1 83 ? -0.188 8.000 -4.535 1.00 44.47 83 PRO A C 1
ATOM 653 O O . PRO A 1 83 ? -0.716 7.010 -4.026 1.00 44.47 83 PRO A O 1
ATOM 656 N N . GLY A 1 84 ? 0.911 8.627 -4.099 1.00 42.78 84 GLY A N 1
ATOM 657 C CA . GLY A 1 84 ? 1.917 8.127 -3.169 1.00 42.78 84 GLY A CA 1
ATOM 658 C C . GLY A 1 84 ? 1.473 6.985 -2.268 1.00 42.78 84 GLY A C 1
ATOM 659 O O . GLY A 1 84 ? 0.630 7.147 -1.381 1.00 42.78 84 GLY A O 1
ATOM 660 N N . SER A 1 85 ? 2.137 5.845 -2.424 1.00 42.16 85 SER A N 1
ATOM 661 C CA . SER A 1 85 ? 2.434 5.028 -1.262 1.00 42.16 85 SER A CA 1
ATOM 662 C C . SER A 1 85 ? 3.334 5.850 -0.335 1.00 42.16 85 SER A C 1
ATOM 664 O O . SER A 1 85 ? 4.558 5.760 -0.362 1.00 42.16 85 SER A O 1
ATOM 666 N N . ALA A 1 86 ? 2.720 6.595 0.581 1.00 43.62 86 ALA A N 1
ATOM 667 C CA . ALA A 1 86 ? 3.244 6.483 1.930 1.00 43.62 86 ALA A CA 1
ATOM 668 C C . ALA A 1 86 ? 3.300 4.975 2.191 1.00 43.62 86 ALA A C 1
ATOM 670 O O . ALA A 1 86 ? 2.282 4.306 1.960 1.00 43.62 86 ALA A O 1
ATOM 671 N N . GLU A 1 87 ? 4.471 4.428 2.521 1.00 46.34 87 GLU A N 1
ATOM 672 C CA . GLU A 1 87 ? 4.600 3.010 2.852 1.00 46.34 87 GLU A CA 1
ATOM 673 C C . GLU A 1 87 ? 3.357 2.538 3.618 1.00 46.34 87 GLU A C 1
ATOM 675 O O . GLU A 1 87 ? 2.912 3.281 4.501 1.00 46.34 87 GLU A O 1
ATOM 680 N N . PRO A 1 88 ? 2.760 1.364 3.317 1.00 48.50 88 PRO A N 1
ATOM 681 C CA . PRO A 1 88 ? 1.678 0.840 4.135 1.00 48.50 88 PRO A CA 1
ATOM 682 C C . PRO A 1 88 ? 2.144 0.822 5.594 1.00 48.50 88 PRO A C 1
ATOM 684 O O . PRO A 1 88 ? 2.956 -0.013 5.983 1.00 48.50 88 PRO A O 1
ATOM 687 N N . GLY A 1 89 ? 1.659 1.806 6.351 1.00 51.25 89 GLY A N 1
ATOM 688 C CA . GLY A 1 89 ? 2.387 2.393 7.463 1.00 51.25 89 GLY A CA 1
ATOM 689 C C . GLY A 1 89 ? 2.879 1.382 8.485 1.00 51.25 89 GLY A C 1
ATOM 690 O O . GLY A 1 89 ? 2.095 0.719 9.158 1.00 51.25 89 GLY A O 1
ATOM 691 N N . THR A 1 90 ? 4.194 1.365 8.689 1.00 58.59 90 THR A N 1
ATOM 692 C CA . THR A 1 90 ? 4.786 0.864 9.938 1.00 58.59 90 THR A CA 1
ATOM 693 C C . THR A 1 90 ? 4.637 1.900 11.067 1.00 58.59 90 THR A C 1
ATOM 695 O O . THR A 1 90 ? 5.084 1.669 12.189 1.00 58.59 90 THR A O 1
ATOM 698 N N . GLU A 1 91 ? 3.987 3.051 10.824 1.00 78.19 91 GLU A N 1
ATOM 699 C CA . GLU A 1 91 ? 3.648 3.987 11.898 1.00 78.19 91 GLU A CA 1
ATOM 700 C C . GLU A 1 91 ? 2.622 3.339 12.831 1.00 78.19 91 GLU A C 1
ATOM 702 O O . GLU A 1 91 ? 1.442 3.205 12.502 1.00 78.19 91 GLU A O 1
ATOM 707 N N . VAL A 1 92 ? 3.096 2.938 14.010 1.00 83.12 92 VAL A N 1
ATOM 708 C CA . VAL A 1 92 ? 2.256 2.528 15.132 1.00 83.12 92 VAL A CA 1
ATOM 709 C C . VAL A 1 92 ? 2.081 3.732 16.043 1.00 83.12 92 VAL A C 1
ATOM 711 O O . VAL A 1 92 ? 3.015 4.154 16.727 1.00 83.12 92 VAL A O 1
ATOM 714 N N . ARG A 1 93 ? 0.867 4.272 16.085 1.00 87.06 93 ARG A N 1
ATOM 715 C CA . ARG A 1 93 ? 0.489 5.345 16.998 1.00 87.06 93 ARG A CA 1
ATOM 716 C C . ARG A 1 93 ? -0.319 4.779 18.150 1.00 87.06 93 ARG A C 1
ATOM 718 O O . ARG A 1 93 ? -1.274 4.037 17.939 1.00 87.06 93 ARG A O 1
ATOM 725 N N . ARG A 1 94 ? 0.040 5.171 19.370 1.00 90.75 94 ARG A N 1
ATOM 726 C CA . ARG A 1 94 ? -0.742 4.877 20.573 1.00 90.75 94 ARG A CA 1
ATOM 727 C C . ARG A 1 94 ? -1.545 6.100 20.978 1.00 90.75 94 ARG A C 1
ATOM 729 O O . ARG A 1 94 ? -1.007 7.205 21.014 1.00 90.75 94 ARG A O 1
ATOM 736 N N . PHE A 1 95 ? -2.814 5.890 21.289 1.00 89.56 95 PHE A N 1
ATOM 737 C CA . PHE A 1 95 ? -3.729 6.918 21.755 1.00 89.56 95 PHE A CA 1
ATOM 738 C C . PHE A 1 95 ? -4.432 6.432 23.024 1.00 89.56 95 PHE A C 1
ATOM 740 O O . PHE A 1 95 ? -5.176 5.454 22.993 1.00 89.56 95 PHE A O 1
ATOM 747 N N . ASP A 1 96 ? -4.182 7.114 24.140 1.00 89.00 96 ASP A N 1
ATOM 748 C CA . ASP A 1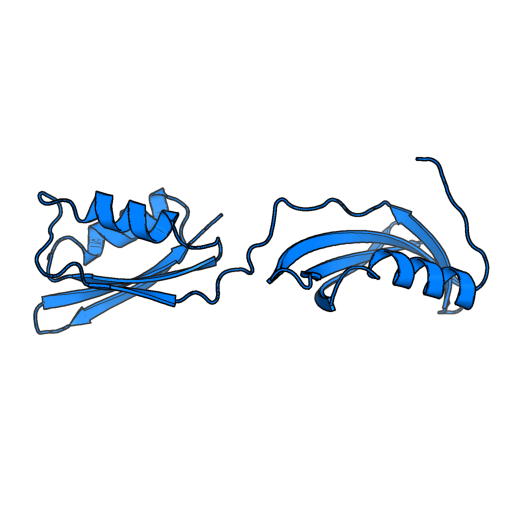 96 ? -4.912 6.898 25.388 1.00 89.00 96 ASP A CA 1
ATOM 749 C C . ASP A 1 96 ? -6.083 7.882 25.455 1.00 89.00 96 ASP A C 1
ATOM 751 O O . ASP A 1 96 ? -5.894 9.093 25.588 1.00 89.00 96 ASP A O 1
ATOM 755 N N . ALA A 1 97 ? -7.294 7.353 25.317 1.00 85.38 97 ALA A N 1
ATOM 756 C CA . ALA A 1 97 ? -8.528 8.113 25.400 1.00 85.38 97 ALA A CA 1
ATOM 757 C C . ALA A 1 97 ? -9.054 8.235 26.841 1.00 85.38 97 ALA A C 1
ATOM 759 O O . ALA A 1 97 ? -10.047 8.926 27.061 1.00 85.38 97 ALA A O 1
ATOM 760 N N . GLY A 1 98 ? -8.426 7.577 27.822 1.00 83.75 98 GLY A N 1
ATOM 761 C CA . GLY A 1 98 ? -8.830 7.616 29.226 1.00 83.75 98 GLY A CA 1
ATOM 762 C C . GLY A 1 98 ? -10.317 7.303 29.430 1.00 83.75 98 GLY A C 1
ATOM 763 O O . GLY A 1 98 ? -10.807 6.256 29.005 1.00 83.75 98 GLY A O 1
ATOM 764 N N . GLU A 1 99 ? -11.022 8.239 30.069 1.00 77.88 99 GLU A N 1
ATOM 765 C CA . GLU A 1 99 ? -12.464 8.190 30.370 1.00 77.88 99 GLU A CA 1
ATOM 766 C C . GLU A 1 99 ? -13.340 8.826 29.272 1.00 77.88 99 GLU A C 1
ATOM 768 O O . GLU A 1 99 ? -14.532 9.058 29.479 1.00 77.88 99 GLU A O 1
ATOM 773 N N . LEU A 1 100 ? -12.770 9.175 28.110 1.00 71.88 100 LEU A N 1
ATOM 774 C CA . LEU A 1 100 ? -13.566 9.682 26.996 1.00 71.88 100 LEU A CA 1
ATOM 775 C C . LEU A 1 100 ? -14.509 8.577 26.519 1.00 71.88 100 LEU A C 1
ATOM 777 O O . LEU A 1 100 ? -14.053 7.533 26.056 1.00 71.88 100 LEU A O 1
ATOM 781 N N . GLY A 1 101 ? -15.810 8.842 26.598 1.00 64.06 101 GLY A N 1
ATOM 782 C CA . GLY A 1 101 ? -16.859 7.971 26.093 1.00 64.06 101 GLY A CA 1
ATOM 783 C C . GLY A 1 101 ? -17.562 8.494 24.840 1.00 64.06 101 GLY A C 1
ATOM 784 O O . GLY A 1 101 ? -17.269 9.580 24.324 1.00 64.06 101 GLY A O 1
ATOM 785 N N . CYS A 1 102 ? -18.539 7.721 24.363 1.00 59.06 102 CYS A N 1
ATOM 786 C CA . CYS A 1 102 ? -19.327 7.995 23.155 1.00 59.06 102 CYS A CA 1
ATOM 787 C C . CYS A 1 102 ? -19.965 9.408 23.124 1.00 59.06 102 CYS A C 1
ATOM 789 O O . CYS A 1 102 ? -20.003 10.057 22.078 1.00 59.06 102 CYS A O 1
ATOM 791 N N . GLY A 1 103 ? -20.379 9.945 24.280 1.00 60.75 103 GLY A N 1
ATOM 792 C CA . GLY A 1 103 ? -20.949 11.296 24.409 1.00 60.75 103 GLY A CA 1
ATOM 793 C C . GLY A 1 103 ? -19.938 12.436 24.603 1.00 60.75 103 GLY A C 1
ATOM 794 O O . GLY A 1 103 ? -20.325 13.600 24.540 1.00 60.75 103 GLY A O 1
ATOM 795 N N . SER A 1 104 ? -18.659 12.131 24.841 1.00 66.38 104 SER A N 1
ATOM 796 C CA . SER A 1 104 ? -17.622 13.124 25.169 1.00 66.38 104 SER A CA 1
ATOM 797 C C . SER A 1 104 ? -16.545 13.275 24.091 1.00 66.38 104 SER A C 1
ATOM 799 O O . SER A 1 104 ? -15.557 13.968 24.319 1.00 66.38 104 SER A O 1
ATOM 801 N N . GLY A 1 105 ? -16.723 12.650 22.921 1.00 79.38 105 GLY A N 1
ATOM 802 C CA . GLY A 1 105 ? -15.865 12.877 21.754 1.00 79.38 105 GLY A CA 1
ATOM 803 C C . GLY A 1 105 ? -15.009 11.690 21.306 1.00 79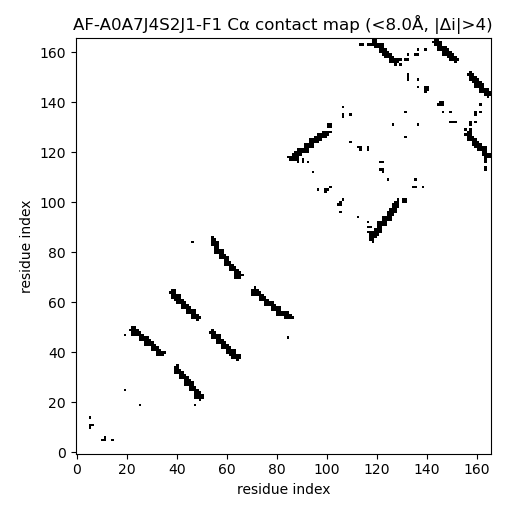.38 105 GLY A C 1
ATOM 804 O O . GLY A 1 105 ? -14.224 11.855 20.372 1.00 79.38 105 GLY A O 1
ATOM 805 N N . LEU A 1 106 ? -15.128 10.511 21.934 1.00 84.19 106 LEU A N 1
ATOM 806 C CA . LEU A 1 106 ? -14.287 9.351 21.605 1.00 84.19 106 LEU A CA 1
ATOM 807 C C . LEU A 1 106 ? -14.367 8.951 20.114 1.00 84.19 106 LEU A C 1
ATOM 809 O O . LEU A 1 106 ? -13.311 8.814 19.495 1.00 84.19 106 LEU A O 1
ATOM 813 N N . PRO A 1 107 ? -15.555 8.824 19.484 1.00 86.00 107 PRO A N 1
ATOM 814 C CA . PRO A 1 107 ? -15.646 8.495 18.059 1.00 86.00 107 PRO A CA 1
ATOM 815 C C . PRO A 1 107 ? -14.995 9.545 17.148 1.00 86.00 107 PRO A C 1
ATOM 817 O O . PRO A 1 107 ? -14.354 9.206 16.151 1.00 86.00 107 PRO A O 1
ATOM 820 N N . GLN A 1 108 ? -15.153 10.830 17.479 1.00 86.31 108 GLN A N 1
ATOM 821 C CA . GLN A 1 108 ? -14.601 11.946 16.712 1.00 86.31 108 GLN A CA 1
ATOM 822 C C . GLN A 1 108 ? -13.075 11.977 16.817 1.00 86.31 108 GLN A C 1
ATOM 824 O O . GLN A 1 108 ? -12.392 12.144 15.806 1.00 86.31 108 GLN A O 1
ATOM 829 N N . GLU A 1 109 ? -12.543 11.771 18.021 1.00 87.75 109 GLU A N 1
ATOM 830 C CA . GLU A 1 109 ? -11.106 11.743 18.270 1.00 87.75 109 GLU A CA 1
ATOM 831 C C . GLU A 1 109 ? -10.454 10.518 17.629 1.00 87.75 109 GLU A C 1
ATOM 833 O O . GLU A 1 109 ? -9.465 10.652 16.912 1.00 87.75 109 GLU A O 1
ATOM 838 N N . PHE A 1 110 ? -11.062 9.341 17.782 1.00 90.69 110 PHE A N 1
ATOM 839 C CA . PHE A 1 110 ? -10.630 8.125 17.100 1.00 90.69 110 PHE A CA 1
ATOM 840 C C . PHE A 1 110 ? -10.558 8.337 15.583 1.00 90.69 110 PHE A C 1
ATOM 842 O O . PHE A 1 110 ? -9.527 8.073 14.962 1.00 90.69 110 PHE A O 1
ATOM 849 N N . ARG A 1 111 ? -11.621 8.893 14.979 1.00 89.12 111 ARG A N 1
ATOM 850 C CA . ARG A 1 111 ? -11.648 9.200 13.543 1.00 89.12 111 ARG A CA 1
ATOM 851 C C . ARG A 1 111 ? -10.521 10.153 13.152 1.00 89.12 111 ARG A C 1
ATOM 853 O O . ARG A 1 111 ? -9.876 9.920 12.130 1.00 89.12 111 ARG A O 1
ATOM 860 N N . ARG A 1 112 ? -10.278 11.205 13.941 1.00 87.44 112 ARG A N 1
ATOM 861 C CA . ARG A 1 112 ? -9.196 12.172 13.704 1.00 87.44 112 ARG A CA 1
ATOM 862 C C . ARG A 1 112 ? -7.826 11.495 13.725 1.00 87.44 112 ARG A C 1
ATOM 864 O O . ARG A 1 112 ? -7.036 11.730 12.818 1.00 87.44 112 ARG A O 1
ATOM 871 N N . GLN A 1 113 ? -7.569 10.643 14.716 1.00 90.69 113 GLN A N 1
ATOM 872 C CA . GLN A 1 113 ? -6.293 9.940 14.870 1.00 90.69 113 GLN A CA 1
ATOM 873 C C . GLN A 1 113 ? -6.041 8.950 13.730 1.00 90.69 113 GLN A C 1
ATOM 875 O O . GLN A 1 113 ? -4.985 9.011 13.105 1.00 90.69 113 GLN A O 1
ATOM 880 N N . VAL A 1 114 ? -7.009 8.084 13.398 1.00 88.50 114 VAL A N 1
ATOM 881 C CA . VAL A 1 114 ? -6.830 7.125 12.292 1.00 88.50 114 VAL A CA 1
ATOM 882 C C . VAL A 1 114 ? -6.679 7.855 10.955 1.00 88.50 114 VAL A C 1
ATOM 884 O O . VAL A 1 114 ? -5.834 7.484 10.148 1.00 88.50 114 VAL A O 1
ATOM 887 N N . SER A 1 115 ? -7.429 8.940 10.735 1.00 85.19 115 SER A N 1
ATOM 888 C CA . SER A 1 115 ? -7.347 9.736 9.498 1.00 85.19 115 SER A CA 1
ATOM 889 C C . SER A 1 115 ? -6.049 10.542 9.363 1.00 85.19 115 SER A C 1
ATOM 891 O O . SER A 1 115 ? -5.781 11.068 8.283 1.00 85.19 115 SER A O 1
ATOM 893 N N . ALA A 1 116 ? -5.245 10.648 10.423 1.00 84.88 116 ALA A N 1
ATOM 894 C CA . ALA A 1 116 ? -3.934 11.291 10.388 1.00 84.88 116 ALA A CA 1
ATOM 895 C C . ALA A 1 116 ? -2.787 10.314 10.073 1.00 84.88 116 ALA A C 1
ATOM 897 O O . ALA A 1 116 ? -1.703 10.766 9.723 1.00 84.88 116 ALA A O 1
ATOM 898 N N . LEU A 1 117 ? -3.007 8.998 10.192 1.00 83.12 117 LEU A N 1
ATOM 899 C CA . LEU A 1 117 ? -1.993 7.981 9.885 1.00 83.12 117 LEU A CA 1
ATOM 900 C C . LEU A 1 117 ? -1.811 7.806 8.376 1.00 83.12 117 LEU A C 1
ATOM 902 O O . LEU A 1 117 ? -2.798 7.897 7.662 1.00 83.12 117 LEU A O 1
ATOM 906 N N . PRO A 1 118 ? -0.634 7.458 7.847 1.00 78.75 118 PRO A N 1
ATOM 907 C CA . PRO A 1 118 ? -0.536 6.985 6.465 1.00 78.75 118 PRO A CA 1
ATOM 908 C C . PRO A 1 118 ? -1.425 5.747 6.248 1.00 78.75 118 PRO A C 1
ATOM 910 O O . PRO A 1 118 ? -1.717 5.005 7.195 1.00 78.75 118 PRO A O 1
ATOM 913 N N . VAL A 1 119 ? -1.890 5.510 5.013 1.00 80.94 119 VAL A N 1
ATOM 914 C CA . VAL A 1 119 ? -2.616 4.268 4.679 1.00 80.94 119 VAL A CA 1
ATOM 915 C C . VAL A 1 119 ? -1.762 3.080 5.112 1.00 80.94 119 VAL A C 1
ATOM 917 O O . VAL A 1 119 ? -0.553 3.080 4.940 1.00 80.94 119 VAL A O 1
ATOM 920 N N . GLY A 1 120 ? -2.372 2.084 5.748 1.00 80.50 120 GLY A N 1
ATOM 921 C CA . GLY A 1 120 ? -1.670 0.952 6.342 1.00 80.50 120 GLY A CA 1
ATOM 922 C C . GLY A 1 120 ? -1.080 1.188 7.737 1.00 80.50 120 GLY A C 1
ATOM 923 O O . GLY A 1 120 ? -0.751 0.193 8.376 1.00 80.50 120 GLY A O 1
ATOM 924 N N . GLY A 1 121 ? -1.019 2.432 8.230 1.00 86.94 121 GLY A N 1
ATOM 925 C CA . GLY A 1 121 ? -0.605 2.760 9.598 1.00 86.94 121 GLY A CA 1
ATOM 926 C C . GLY A 1 121 ? -1.509 2.128 10.655 1.00 86.94 121 GLY A C 1
ATOM 927 O O . GLY A 1 121 ? -2.684 1.851 10.401 1.00 86.94 121 GLY A O 1
ATOM 928 N N . ILE A 1 122 ? -0.972 1.896 11.851 1.00 90.81 122 ILE A N 1
ATOM 929 C CA . ILE A 1 122 ? -1.661 1.218 12.953 1.00 90.81 122 ILE A CA 1
ATOM 930 C C . ILE A 1 122 ? -1.970 2.219 14.068 1.00 90.81 122 ILE A C 1
ATOM 932 O O . ILE A 1 122 ? -1.074 2.875 14.590 1.00 90.81 122 ILE A O 1
ATOM 936 N N . LEU A 1 123 ? -3.236 2.292 14.481 1.00 94.00 123 LEU A N 1
ATOM 937 C CA . LEU A 1 123 ? -3.658 2.972 15.703 1.00 94.00 123 LEU A CA 1
ATOM 938 C C . LEU A 1 123 ? -3.970 1.940 16.790 1.00 94.00 123 LEU A C 1
ATOM 940 O O . LEU A 1 123 ? -4.847 1.095 16.613 1.00 94.00 123 LEU A O 1
ATOM 944 N N . GLU A 1 124 ? -3.301 2.052 17.931 1.00 93.81 124 GLU A N 1
ATOM 945 C CA . GLU A 1 124 ? -3.631 1.364 19.180 1.00 93.81 124 GLU A CA 1
ATOM 946 C C . GLU A 1 124 ? -4.361 2.358 20.094 1.00 93.81 124 GLU A C 1
ATOM 948 O O . GLU A 1 124 ? -3.770 3.329 20.565 1.00 93.81 124 GLU A O 1
ATOM 953 N N . THR A 1 125 ? -5.660 2.151 20.310 1.00 94.62 125 THR A N 1
ATOM 954 C CA . THR A 1 125 ? -6.500 3.008 21.161 1.00 94.62 125 THR A CA 1
ATOM 955 C C . THR A 1 125 ? -6.790 2.313 22.481 1.00 94.62 125 THR A C 1
ATOM 957 O O . THR A 1 125 ? -7.404 1.249 22.473 1.00 94.62 125 THR A O 1
ATOM 960 N N . ALA A 1 126 ? -6.402 2.922 23.599 1.00 92.62 126 ALA A N 1
ATOM 961 C CA . ALA A 1 126 ? -6.775 2.488 24.941 1.00 92.62 126 ALA A CA 1
ATOM 962 C C . ALA A 1 126 ? -7.895 3.385 25.489 1.00 92.62 126 ALA A C 1
ATOM 964 O O . ALA A 1 126 ? -7.823 4.605 25.385 1.00 92.62 126 ALA A O 1
ATOM 965 N N . THR A 1 127 ? -8.946 2.800 26.058 1.00 91.69 127 THR A N 1
ATOM 966 C CA . THR A 1 127 ? -10.090 3.537 26.622 1.00 91.69 127 THR A CA 1
ATOM 967 C C . THR A 1 127 ? -10.768 2.727 27.721 1.00 91.69 127 THR A C 1
ATOM 969 O O . THR A 1 127 ? -10.694 1.499 27.724 1.00 91.69 127 THR A O 1
ATOM 972 N N . ARG A 1 128 ? -11.429 3.398 28.664 1.00 88.88 128 ARG A N 1
ATOM 973 C CA . ARG A 1 128 ? -12.274 2.774 29.694 1.00 88.88 128 ARG A CA 1
ATOM 974 C C . ARG A 1 128 ? -13.773 2.853 29.376 1.00 88.88 128 ARG A C 1
ATOM 976 O O . ARG A 1 128 ? -14.571 2.360 30.166 1.00 88.88 128 ARG A O 1
ATOM 983 N N . ASP A 1 129 ? -14.165 3.408 28.224 1.00 86.75 129 ASP A N 1
ATOM 984 C CA . ASP A 1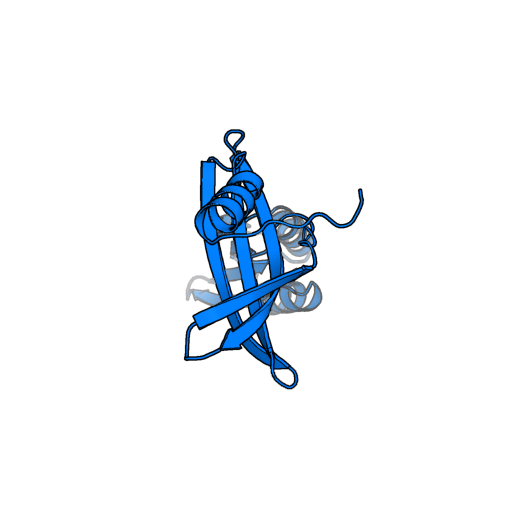 129 ? -15.568 3.428 27.789 1.00 86.75 129 ASP A CA 1
ATOM 985 C C . ASP A 1 129 ? -16.078 1.995 27.519 1.00 86.75 129 ASP A C 1
ATOM 987 O O . ASP A 1 129 ? -15.573 1.322 26.611 1.00 86.75 129 ASP A O 1
ATOM 991 N N . PRO A 1 130 ? -17.103 1.510 28.250 1.00 85.50 130 PRO A N 1
ATOM 992 C CA . PRO A 1 130 ? -17.673 0.181 28.038 1.00 85.50 130 PRO A CA 1
ATOM 993 C C . PRO A 1 130 ? -18.230 -0.040 26.625 1.00 85.50 130 PRO A C 1
ATOM 995 O O . PRO A 1 130 ? -18.252 -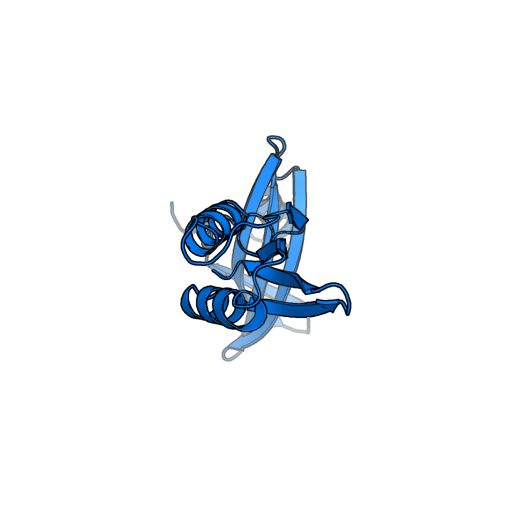1.181 26.153 1.00 85.50 130 PRO A O 1
ATOM 998 N N . ALA A 1 131 ? -18.681 1.026 25.953 1.00 86.69 131 ALA A N 1
ATOM 999 C CA . ALA A 1 131 ? -19.231 0.955 24.600 1.00 86.69 131 ALA A CA 1
ATOM 1000 C C . ALA A 1 131 ? -18.138 0.793 23.529 1.00 86.69 131 ALA A C 1
ATOM 1002 O O . ALA A 1 131 ? -18.390 0.246 22.454 1.00 86.69 131 ALA A O 1
ATOM 1003 N N . ALA A 1 132 ? -16.892 1.177 23.831 1.00 87.69 132 ALA A N 1
ATOM 1004 C CA . ALA A 1 132 ? -15.801 1.198 22.860 1.00 87.69 132 ALA A CA 1
ATOM 1005 C C . ALA A 1 132 ? -15.480 -0.172 22.250 1.00 87.69 132 ALA A C 1
ATOM 1007 O O . ALA A 1 132 ? -15.031 -0.241 21.104 1.00 87.69 132 ALA A O 1
ATOM 1008 N N . LYS A 1 133 ? -15.734 -1.262 22.986 1.00 90.62 133 LYS A N 1
ATOM 1009 C CA . LYS A 1 133 ? -15.533 -2.638 22.504 1.00 90.62 133 LYS A CA 1
ATOM 1010 C C . LYS A 1 133 ? -16.410 -2.970 21.282 1.00 90.62 133 LYS A C 1
ATOM 1012 O O . LYS A 1 133 ? -16.044 -3.843 20.500 1.00 90.62 133 LYS A O 1
ATOM 1017 N N . GLU A 1 134 ? -17.552 -2.294 21.124 1.00 90.50 134 GLU A N 1
ATOM 1018 C CA . GLU A 1 134 ? -18.500 -2.490 20.017 1.00 90.50 134 GLU A CA 1
ATOM 1019 C C . GLU A 1 134 ? -18.417 -1.323 19.024 1.00 90.50 134 GLU A C 1
ATOM 1021 O O . GLU A 1 134 ? -18.268 -1.544 17.818 1.00 90.50 134 GLU A O 1
ATOM 1026 N N . ASP A 1 135 ? -18.404 -0.091 19.538 1.00 90.44 135 ASP A N 1
ATOM 1027 C CA . ASP A 1 135 ? -18.487 1.131 18.738 1.00 90.44 135 ASP A CA 1
ATOM 1028 C C . ASP A 1 135 ? -17.233 1.378 17.892 1.00 90.44 135 ASP A C 1
ATOM 1030 O O . ASP A 1 135 ? -17.341 1.643 16.692 1.00 90.44 135 ASP A O 1
ATOM 1034 N N . LEU A 1 136 ? -16.028 1.266 18.472 1.00 91.31 136 LEU A N 1
ATOM 1035 C CA . LEU A 1 136 ? -14.790 1.557 17.737 1.00 91.31 136 LEU A CA 1
ATOM 1036 C C . LEU A 1 136 ? -14.539 0.551 16.603 1.00 91.31 136 LEU A C 1
ATOM 1038 O O . LEU A 1 136 ? -14.242 0.986 15.487 1.00 91.31 136 LEU A O 1
ATOM 1042 N N . PRO A 1 137 ? -14.703 -0.774 16.800 1.00 92.81 137 PRO A N 1
ATOM 1043 C CA . PRO A 1 137 ? -14.590 -1.730 15.703 1.00 92.81 137 PRO A CA 1
ATOM 1044 C C . PRO A 1 137 ? -15.663 -1.552 14.627 1.00 92.81 137 PRO A C 1
ATOM 1046 O O . PRO A 1 137 ? -15.382 -1.774 13.447 1.00 92.81 137 PRO A O 1
ATOM 1049 N N . ALA A 1 138 ? -16.897 -1.197 15.000 1.00 92.62 138 ALA A N 1
ATOM 1050 C CA . ALA A 1 138 ? -17.960 -0.930 14.035 1.00 92.62 138 ALA A CA 1
ATOM 1051 C C . ALA A 1 138 ? -17.638 0.312 13.193 1.00 92.62 138 ALA A C 1
ATOM 1053 O O . ALA A 1 138 ? -17.684 0.252 11.963 1.00 92.62 138 ALA A O 1
ATOM 1054 N N . LEU A 1 139 ? -17.219 1.401 13.842 1.00 91.62 139 LEU A N 1
ATOM 1055 C CA . LEU A 1 139 ? -16.811 2.637 13.184 1.00 91.62 139 LEU A CA 1
ATOM 1056 C C . LEU A 1 139 ? -15.597 2.429 12.272 1.00 91.62 139 LEU A C 1
ATOM 1058 O O . LEU A 1 139 ? -15.605 2.887 11.134 1.00 91.62 139 LEU A O 1
ATOM 1062 N N . ALA A 1 140 ? -14.574 1.706 12.734 1.00 91.94 140 ALA A N 1
ATOM 1063 C CA . ALA A 1 140 ? -13.393 1.400 11.931 1.00 91.94 140 ALA A CA 1
ATOM 1064 C C . ALA A 1 140 ? -13.767 0.685 10.624 1.00 91.94 140 ALA A C 1
ATOM 1066 O O . ALA A 1 140 ? -13.328 1.098 9.553 1.00 91.94 140 ALA A O 1
ATOM 1067 N N . ARG A 1 141 ? -14.633 -0.336 10.698 1.00 92.31 141 ARG A N 1
ATOM 1068 C CA . ARG A 1 141 ? -15.113 -1.061 9.510 1.00 92.31 141 ARG A CA 1
ATOM 1069 C C . ARG A 1 141 ? -15.960 -0.178 8.599 1.00 92.31 141 ARG A C 1
ATOM 1071 O O . ARG A 1 141 ? -15.801 -0.246 7.385 1.00 92.31 141 ARG A O 1
ATOM 1078 N N . LEU A 1 142 ? -16.825 0.660 9.172 1.00 90.69 142 LEU A N 1
ATOM 1079 C CA . LEU A 1 142 ? -17.641 1.611 8.412 1.00 90.69 142 LEU A CA 1
ATOM 1080 C C . LEU A 1 142 ? -16.775 2.594 7.608 1.00 90.69 142 LEU A C 1
ATOM 1082 O O . LEU A 1 142 ? -17.141 2.968 6.499 1.00 90.69 142 LEU A O 1
ATOM 1086 N N . LEU A 1 143 ? -15.622 2.987 8.153 1.00 86.69 143 LEU A N 1
ATOM 1087 C CA . LEU A 1 143 ? -14.646 3.871 7.509 1.00 86.69 143 LEU A CA 1
ATOM 1088 C C . LEU A 1 143 ? -13.675 3.135 6.564 1.00 86.69 143 LEU A C 1
ATOM 1090 O O . LEU A 1 143 ? -12.746 3.753 6.053 1.00 86.69 143 LEU A O 1
ATOM 1094 N N . GLY A 1 144 ? -13.860 1.830 6.334 1.00 87.56 144 GLY A N 1
ATOM 1095 C CA . GLY A 1 144 ? -13.008 1.033 5.444 1.00 87.56 144 GLY A CA 1
ATOM 1096 C C . GLY A 1 144 ? -11.678 0.586 6.059 1.00 87.56 144 GLY A C 1
ATOM 1097 O O . GLY A 1 144 ? -10.803 0.098 5.352 1.00 87.56 144 GLY A O 1
ATOM 1098 N N . HIS A 1 145 ? -11.492 0.734 7.371 1.00 92.06 145 HIS A N 1
ATOM 1099 C CA . HIS A 1 145 ? -10.282 0.309 8.073 1.00 92.06 145 HIS A CA 1
ATOM 1100 C C . HIS A 1 145 ? -10.368 -1.148 8.547 1.00 92.06 145 HIS A C 1
ATOM 1102 O O . HIS A 1 145 ? -11.450 -1.713 8.730 1.00 92.06 145 HIS A O 1
ATOM 1108 N N . GLN A 1 146 ? -9.211 -1.763 8.792 1.00 91.50 146 GLN A N 1
ATOM 1109 C CA . GLN A 1 146 ? -9.120 -3.148 9.243 1.00 91.50 146 GLN A CA 1
ATOM 1110 C C . GLN A 1 146 ? -8.915 -3.212 10.760 1.00 91.50 146 GLN A C 1
ATOM 1112 O O . GLN A 1 146 ? -7.924 -2.716 11.286 1.00 91.50 146 GLN A O 1
ATOM 1117 N N . VAL A 1 147 ? -9.823 -3.878 11.471 1.00 92.88 147 VAL A N 1
ATOM 1118 C CA . VAL A 1 147 ? -9.660 -4.161 12.906 1.00 92.88 147 VAL A CA 1
ATOM 1119 C C . VAL A 1 147 ? -8.716 -5.350 13.070 1.00 92.88 147 VAL A C 1
ATOM 1121 O O . VAL A 1 147 ? -9.008 -6.434 12.566 1.00 92.88 147 VAL A O 1
ATOM 1124 N N . LEU A 1 148 ? -7.594 -5.146 13.759 1.00 90.38 148 LEU A N 1
ATOM 1125 C CA . LEU A 1 148 ? -6.586 -6.178 14.011 1.00 90.38 148 LEU A CA 1
ATOM 1126 C C . LEU A 1 148 ? -6.827 -6.904 15.334 1.00 90.38 148 LEU A C 1
ATOM 1128 O O . LEU A 1 148 ? -6.669 -8.118 15.403 1.00 90.38 148 LEU A O 1
ATOM 1132 N N . SER A 1 149 ? -7.198 -6.167 16.381 1.00 91.44 149 SER A N 1
ATOM 1133 C CA . SER A 1 149 ? -7.434 -6.737 17.707 1.00 91.44 149 SER A CA 1
ATOM 1134 C C . SER A 1 149 ? -8.391 -5.877 18.526 1.00 91.44 149 SER A C 1
ATOM 1136 O O . SER A 1 149 ? -8.440 -4.657 18.361 1.00 91.44 149 SER A O 1
ATOM 1138 N N . VAL A 1 150 ? -9.130 -6.529 19.420 1.00 94.56 150 VAL A N 1
ATOM 1139 C CA . VAL A 1 150 ? -9.955 -5.905 20.455 1.00 94.56 150 VAL A CA 1
ATOM 1140 C C . VAL A 1 150 ? -9.779 -6.733 21.717 1.00 94.56 150 VAL A C 1
ATOM 1142 O O . VAL A 1 150 ? -10.160 -7.903 21.741 1.00 94.56 150 VAL A O 1
ATOM 1145 N N . THR A 1 151 ? -9.221 -6.134 22.762 1.00 92.44 151 THR A N 1
ATOM 1146 C CA . THR A 1 151 ? -9.002 -6.812 24.041 1.00 92.44 151 THR A CA 1
ATOM 1147 C C . THR A 1 151 ? -9.517 -5.938 25.166 1.00 92.44 151 THR A C 1
ATOM 1149 O O . THR A 1 151 ? -9.169 -4.765 25.235 1.00 92.44 151 THR A O 1
ATOM 1152 N N . THR A 1 152 ? -10.299 -6.510 26.076 1.00 92.81 152 THR A N 1
ATOM 1153 C CA . THR A 1 152 ? -10.733 -5.826 27.299 1.00 92.81 152 THR A CA 1
ATOM 1154 C C . THR A 1 152 ? -10.105 -6.513 28.504 1.00 92.81 152 THR A C 1
ATOM 1156 O O . THR A 1 152 ? -10.183 -7.735 28.638 1.00 92.81 152 THR A O 1
ATOM 1159 N N . SER A 1 153 ? -9.453 -5.737 29.366 1.00 89.38 153 SER A N 1
ATOM 1160 C CA . SER A 1 153 ? -8.870 -6.229 30.609 1.00 89.38 153 SER A CA 1
ATOM 1161 C C . SER A 1 153 ? -9.949 -6.444 31.682 1.00 89.38 153 SER A C 1
ATOM 1163 O O . SER A 1 153 ? -11.013 -5.819 31.627 1.00 89.38 153 SER A O 1
ATOM 1165 N N . PRO A 1 154 ? -9.682 -7.271 32.711 1.00 83.56 154 PRO A N 1
ATOM 1166 C CA . PRO A 1 154 ? -10.575 -7.415 33.865 1.00 83.56 154 PRO A CA 1
ATOM 1167 C C . PRO A 1 154 ? -10.842 -6.098 34.613 1.00 83.56 154 PRO A C 1
ATOM 1169 O O . PRO A 1 154 ? -11.855 -5.968 35.291 1.00 83.56 154 PRO A O 1
ATOM 1172 N N . GLU A 1 155 ? -9.948 -5.116 34.474 1.00 85.25 155 GLU A N 1
ATOM 1173 C CA . GLU A 1 155 ? -10.033 -3.784 35.089 1.00 85.25 155 GLU A CA 1
ATOM 1174 C C . GLU A 1 155 ? -10.881 -2.791 34.269 1.00 85.25 155 GLU A C 1
ATOM 1176 O O . GLU A 1 155 ? -10.932 -1.602 34.591 1.00 85.25 155 GLU A O 1
ATOM 1181 N N . GLY A 1 156 ? -11.527 -3.259 33.194 1.00 84.56 156 GLY A N 1
ATOM 1182 C CA . GLY A 1 156 ? -12.434 -2.469 32.359 1.00 84.56 156 GLY A CA 1
ATOM 1183 C C . GLY A 1 156 ? -11.755 -1.636 31.269 1.00 84.56 156 GLY A C 1
ATOM 1184 O O . GLY A 1 156 ? -12.435 -0.892 30.570 1.00 84.56 156 GLY A O 1
ATOM 1185 N N . GLN A 1 157 ? -10.436 -1.754 31.083 1.00 89.62 157 GLN A N 1
ATOM 1186 C CA . GLN A 1 157 ? -9.733 -1.064 30.000 1.00 89.62 157 GLN A CA 1
ATOM 1187 C C . GLN A 1 157 ? -9.848 -1.861 28.697 1.00 89.62 157 GLN A C 1
ATOM 1189 O O . GLN A 1 157 ? -9.489 -3.035 28.646 1.00 89.62 157 GLN A O 1
ATOM 1194 N N . THR A 1 158 ? -10.312 -1.218 27.633 1.00 92.31 158 THR A N 1
ATOM 1195 C CA . THR A 1 158 ? -10.392 -1.774 26.281 1.00 92.31 158 THR A CA 1
ATOM 1196 C C . THR A 1 158 ? -9.270 -1.215 25.412 1.00 92.31 158 THR A C 1
ATOM 1198 O O . THR A 1 158 ? -9.069 -0.004 25.348 1.00 92.31 158 THR A O 1
ATOM 1201 N N . ILE A 1 159 ? -8.558 -2.106 24.725 1.00 93.38 159 ILE A N 1
ATOM 1202 C CA . ILE A 1 159 ? -7.545 -1.796 23.718 1.00 93.38 159 ILE A CA 1
ATOM 1203 C C . ILE A 1 159 ? -8.079 -2.231 22.356 1.00 93.38 159 ILE A C 1
ATOM 1205 O O . ILE A 1 159 ? -8.392 -3.405 22.148 1.00 93.38 159 ILE A O 1
ATOM 1209 N N . VAL A 1 160 ? -8.164 -1.286 21.424 1.00 94.00 160 VAL A N 1
ATOM 1210 C CA . VAL A 1 160 ? -8.594 -1.514 20.041 1.00 94.00 160 VAL A CA 1
ATOM 1211 C C . VAL A 1 160 ? -7.433 -1.193 19.109 1.00 94.00 160 VAL A C 1
ATOM 1213 O O . VAL A 1 160 ? -6.932 -0.071 19.103 1.00 94.00 160 VAL A O 1
ATOM 1216 N N . ILE A 1 161 ? -7.014 -2.175 18.312 1.00 92.62 161 ILE A N 1
ATOM 1217 C CA . ILE A 1 161 ? -5.936 -2.025 17.332 1.00 92.62 161 ILE A CA 1
ATOM 1218 C C . ILE A 1 161 ? -6.545 -2.027 15.934 1.00 92.62 161 ILE A C 1
ATOM 1220 O O . ILE A 1 161 ? -7.188 -3.000 15.530 1.00 92.62 161 ILE A O 1
ATOM 1224 N N . VAL A 1 162 ? -6.328 -0.948 15.186 1.00 93.94 162 VAL A N 1
ATOM 1225 C CA . VAL A 1 162 ? -6.872 -0.754 13.838 1.00 93.94 162 VAL A CA 1
ATOM 1226 C C . VAL A 1 162 ? -5.761 -0.383 12.874 1.00 93.94 162 VAL A C 1
ATOM 1228 O O . VAL A 1 162 ? -4.962 0.504 13.150 1.00 93.94 162 VAL A O 1
ATOM 1231 N N . LYS A 1 163 ? -5.745 -1.037 11.717 1.00 89.00 163 LYS A N 1
ATOM 1232 C CA . LYS A 1 163 ? -4.930 -0.668 10.567 1.00 89.00 163 LYS A CA 1
ATOM 1233 C C . LYS A 1 163 ? -5.743 0.230 9.640 1.00 89.00 163 LYS A C 1
ATOM 1235 O O . LYS A 1 163 ? -6.832 -0.159 9.208 1.00 89.00 163 LYS A O 1
ATOM 1240 N N . ARG A 1 164 ? -5.221 1.412 9.311 1.00 88.38 164 ARG A N 1
ATOM 1241 C CA . ARG A 1 164 ? -5.850 2.337 8.365 1.00 88.38 164 ARG A CA 1
ATOM 1242 C C . ARG A 1 164 ? -5.984 1.666 6.996 1.00 88.38 164 ARG A C 1
ATOM 1244 O O . ARG A 1 164 ? -4.994 1.252 6.397 1.00 88.38 164 ARG A O 1
ATOM 1251 N N . GLY A 1 165 ? -7.218 1.579 6.513 1.00 78.81 165 GLY A N 1
ATOM 1252 C CA . GLY A 1 165 ? -7.538 1.191 5.136 1.00 78.81 165 GLY A CA 1
ATOM 1253 C C . GLY A 1 165 ? -7.424 2.361 4.156 1.00 78.81 165 GLY A C 1
ATOM 1254 O O . GLY A 1 165 ? -7.398 3.519 4.584 1.00 78.81 165 GLY A O 1
ATOM 1255 N N . GLY A 1 166 ? -7.310 2.032 2.868 1.00 72.56 166 GLY A N 1
ATOM 1256 C CA . GLY A 1 166 ? -7.312 2.985 1.752 1.00 72.56 166 GLY A CA 1
ATOM 1257 C C . GLY A 1 166 ? -8.710 3.296 1.242 1.00 72.56 166 GLY A C 1
ATOM 1258 O O . GLY A 1 166 ? -9.615 2.466 1.479 1.00 72.56 166 GLY A O 1
#

Foldseek 3Di:
DDDDDDDDDVRVVVVVVVVLVQFPDKDWPDWDWDDDDQWIWIKTWIWGAGPVGFIWIWIWIWTFHDDPNDTRDIDTDGIDTDPDPPDLDPAEDEAEPEAQEPVRQPLVVLCVVLVPGGQNHKYKYKYLYLCCLPVVCVSCVVQVKAWDDWDADPVRIIITMITHHD

Sequence (166 aa):
SGFKESIGSDAVAARLESWFAEAERLTVVSKKVSHVSDRLRVQYRFDEHYPDGDSELIEQDAYCGVREGRIDSIDLLCSGHLPGSAEPGTEVRRFDAGELGCGSGLPQEFRRQVSALPVGGILETATRDPAAKEDLPALARLLGHQVLSVTTSPEGQTIVIVKRGG

Secondary structure (DSSP, 8-state):
-------SHHHHHHHHHHTTTT-SEEEEEEEEEEEETTEEEEEEEEEEE-TTS-EEEEEEEEEEEEETTEEEEEEEEEEEEPS----S---EEEEE-TT--TTTTHHHHHHHHHHHSPTT-EEEEEE--TTHHHHHHHHHHHTTPEEEEEEE-TTS-EEEEEEPP-

Solvent-accessible surface area (backbone atoms only — not comparable to full-atom values): 9328 Å² total; per-residue (Å²): 139,77,95,82,88,74,74,59,72,67,54,42,48,54,52,59,51,60,76,52,65,78,40,74,41,79,42,82,74,45,78,48,78,47,76,56,87,89,27,39,37,42,35,40,30,35,40,34,32,34,89,89,73,51,46,40,33,35,41,39,45,32,42,28,39,64,56,96,94,37,80,76,43,76,51,73,51,81,58,53,74,46,84,59,40,54,63,69,21,85,53,72,45,79,44,81,49,49,81,40,26,84,91,70,45,36,65,60,51,50,51,53,55,50,72,68,46,46,43,39,9,31,39,38,38,36,26,47,31,82,60,47,79,56,52,50,57,51,50,37,48,75,72,50,24,46,75,76,48,77,48,71,48,98,87,50,42,32,40,40,31,32,30,32,42,121

Nearest PDB structures (foldseek):
  8k1r-assembly1_A  TM=8.330E-01  e=4.175E-04  Spirochaeta thermophila DSM 6578
  6wf4-assembly1_A  TM=7.422E-01  e=8.378E-03  Streptomyces sp. RM-5-8
  3ebt-assembly1_A-2  TM=7.274E-01  e=2.980E-02  Burkholderia pseudomallei K96243
  5aig-assembly2_B  TM=6.644E-01  e=1.335E-01  unidentified
  3inb-assembly1_B  TM=5.626E-01  e=1.895E+00  Measles virus strain Edmonston

pLDDT: mean 83.92, std 12.32, range [42.16, 95.44]